Protein AF-A0A969RP16-F1 (afdb_monomer)

Structure (mmCIF, N/CA/C/O backbone):
data_AF-A0A969RP16-F1
#
_entry.id   AF-A0A969RP16-F1
#
loop_
_atom_site.group_PDB
_atom_site.id
_atom_site.type_symbol
_atom_site.label_atom_id
_atom_site.label_alt_id
_atom_site.label_comp_id
_atom_site.label_asym_id
_atom_site.label_entity_id
_atom_site.label_seq_id
_atom_site.pdbx_PDB_ins_code
_atom_site.Cartn_x
_atom_site.Cartn_y
_atom_site.Cartn_z
_atom_site.occupancy
_atom_site.B_iso_or_equiv
_atom_site.auth_seq_id
_atom_site.auth_comp_id
_atom_site.auth_asym_id
_atom_site.auth_atom_id
_atom_site.pdbx_PDB_model_num
ATOM 1 N N . MET A 1 1 ? -14.772 13.085 11.989 1.00 54.47 1 MET A N 1
ATOM 2 C CA . MET A 1 1 ? -13.582 12.386 11.456 1.00 54.47 1 MET A CA 1
ATOM 3 C C . MET A 1 1 ? -13.033 11.476 12.544 1.00 54.47 1 MET A C 1
ATOM 5 O O . MET A 1 1 ? -12.674 11.991 13.594 1.00 54.47 1 MET A O 1
ATOM 9 N N . GLN A 1 2 ? -13.017 10.154 12.342 1.00 57.41 2 GLN A N 1
ATOM 10 C CA . GLN A 1 2 ? -12.248 9.266 13.22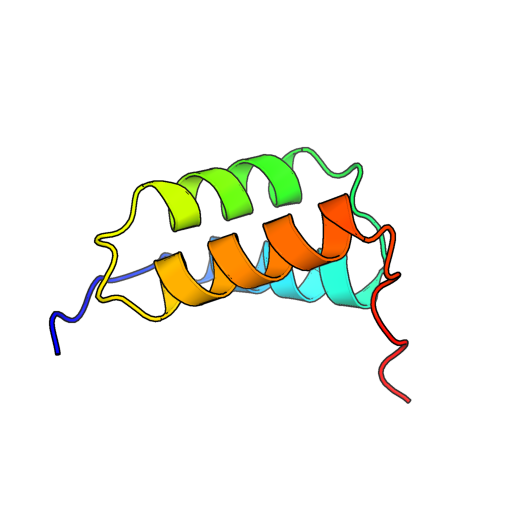2 1.00 57.41 2 GLN A CA 1
ATOM 11 C C . GLN A 1 2 ? -10.771 9.376 12.842 1.00 57.41 2 GLN A C 1
ATOM 13 O O . GLN A 1 2 ? -10.410 9.207 11.679 1.00 57.41 2 GLN A O 1
ATOM 18 N N . MET A 1 3 ? -9.925 9.709 13.813 1.00 62.00 3 MET A N 1
ATOM 19 C CA . MET A 1 3 ? -8.495 9.880 13.594 1.00 62.00 3 MET A CA 1
ATOM 20 C C . MET A 1 3 ? -7.795 8.549 13.866 1.00 62.00 3 MET A C 1
ATOM 22 O O . MET A 1 3 ? -7.464 8.235 15.007 1.00 62.00 3 MET A O 1
ATOM 26 N N . VAL A 1 4 ? -7.595 7.746 12.821 1.00 69.44 4 VAL A N 1
ATOM 27 C CA . VAL A 1 4 ? -6.816 6.508 12.938 1.00 69.44 4 VAL A CA 1
ATOM 28 C C . VAL A 1 4 ? -5.339 6.839 12.759 1.00 69.44 4 VAL A C 1
ATOM 30 O O . VAL A 1 4 ? -4.940 7.427 11.753 1.00 69.44 4 VAL A O 1
ATOM 33 N N . ARG A 1 5 ? -4.516 6.499 13.758 1.00 72.06 5 ARG A N 1
ATOM 34 C CA . ARG A 1 5 ? -3.061 6.654 13.657 1.00 72.06 5 ARG A CA 1
ATOM 35 C C . ARG A 1 5 ? -2.508 5.588 12.724 1.00 72.06 5 ARG A C 1
ATOM 37 O O . ARG A 1 5 ? -2.488 4.412 13.069 1.00 72.06 5 ARG A O 1
ATOM 44 N N . ILE A 1 6 ? -2.012 6.028 11.576 1.00 77.06 6 ILE A N 1
ATOM 45 C CA . ILE A 1 6 ? -1.243 5.193 10.658 1.00 77.06 6 ILE A CA 1
ATOM 46 C C . ILE A 1 6 ? 0.246 5.389 10.989 1.00 77.06 6 ILE A C 1
ATOM 48 O O . ILE A 1 6 ? 0.695 6.539 11.074 1.00 77.06 6 ILE A O 1
ATOM 52 N N . PRO A 1 7 ? 1.020 4.310 11.200 1.00 80.50 7 PRO A N 1
ATOM 53 C CA . PRO A 1 7 ? 2.473 4.381 11.291 1.00 80.50 7 PRO A CA 1
ATOM 54 C C . PRO A 1 7 ? 3.082 5.176 10.129 1.00 80.50 7 PRO A C 1
ATOM 56 O O . PRO A 1 7 ? 2.740 4.967 8.967 1.00 80.50 7 PRO A O 1
ATOM 59 N N . ARG A 1 8 ? 4.017 6.084 10.432 1.00 81.75 8 ARG A N 1
ATOM 60 C CA . ARG A 1 8 ? 4.682 6.915 9.410 1.00 81.75 8 ARG A CA 1
ATOM 61 C C . ARG A 1 8 ? 5.441 6.091 8.368 1.00 81.75 8 ARG A C 1
ATOM 63 O O . ARG A 1 8 ? 5.566 6.544 7.236 1.00 81.75 8 ARG A O 1
ATOM 70 N N . GLU A 1 9 ? 5.930 4.913 8.743 1.00 81.50 9 GLU A N 1
ATOM 71 C CA . GLU A 1 9 ? 6.644 3.999 7.844 1.00 81.50 9 GLU A CA 1
ATOM 72 C C . GLU A 1 9 ? 5.755 3.497 6.706 1.00 81.50 9 GLU A C 1
ATOM 74 O O . GLU A 1 9 ? 6.189 3.522 5.564 1.00 81.50 9 GLU A O 1
ATOM 79 N N . ILE A 1 10 ? 4.479 3.194 6.972 1.00 83.44 10 ILE A N 1
ATOM 80 C CA . ILE A 1 10 ? 3.512 2.790 5.935 1.00 83.44 10 ILE A CA 1
ATOM 81 C C . ILE A 1 10 ? 3.361 3.891 4.883 1.00 83.44 10 ILE A C 1
ATOM 83 O O . ILE A 1 10 ? 3.404 3.634 3.683 1.00 83.44 10 ILE A O 1
ATOM 87 N N . LEU A 1 11 ? 3.216 5.144 5.325 1.00 81.19 11 LEU A N 1
ATOM 88 C CA . LEU A 1 11 ? 3.091 6.279 4.409 1.00 81.19 11 LEU A CA 1
ATOM 89 C C . LEU A 1 11 ? 4.382 6.518 3.617 1.00 81.19 11 LEU A C 1
ATOM 91 O O . LEU A 1 11 ? 4.316 6.879 2.443 1.00 81.19 11 LEU A O 1
ATOM 95 N N . ARG A 1 12 ? 5.546 6.306 4.241 1.00 82.75 12 ARG A N 1
ATOM 96 C CA . ARG A 1 12 ? 6.847 6.426 3.575 1.00 82.75 12 ARG A CA 1
ATOM 97 C C . ARG A 1 12 ? 7.025 5.345 2.511 1.00 82.75 12 ARG A C 1
ATOM 99 O O . ARG A 1 12 ? 7.322 5.698 1.379 1.00 82.75 12 ARG A O 1
ATOM 106 N N . ASN A 1 13 ? 6.765 4.082 2.838 1.00 82.81 13 ASN A N 1
ATOM 107 C CA . ASN A 1 13 ? 6.911 2.954 1.916 1.00 82.81 13 ASN A CA 1
ATOM 108 C C . ASN A 1 13 ? 5.982 3.102 0.704 1.00 82.81 13 ASN A C 1
ATOM 110 O O . ASN A 1 13 ? 6.419 2.943 -0.433 1.00 82.81 13 ASN A O 1
ATOM 114 N N . LEU A 1 14 ? 4.724 3.509 0.924 1.00 80.81 14 LEU A N 1
ATOM 115 C CA . LEU A 1 14 ? 3.798 3.826 -0.169 1.00 80.81 14 LEU A CA 1
ATOM 116 C C . LEU A 1 14 ? 4.317 4.977 -1.035 1.00 80.81 14 LEU A C 1
ATOM 118 O O . LEU A 1 14 ? 4.297 4.883 -2.258 1.00 80.81 14 LEU A O 1
ATOM 122 N N . SER A 1 15 ? 4.797 6.057 -0.415 1.00 83.00 15 SER A N 1
ATOM 123 C CA . SER A 1 15 ? 5.330 7.209 -1.142 1.00 83.00 15 SER A CA 1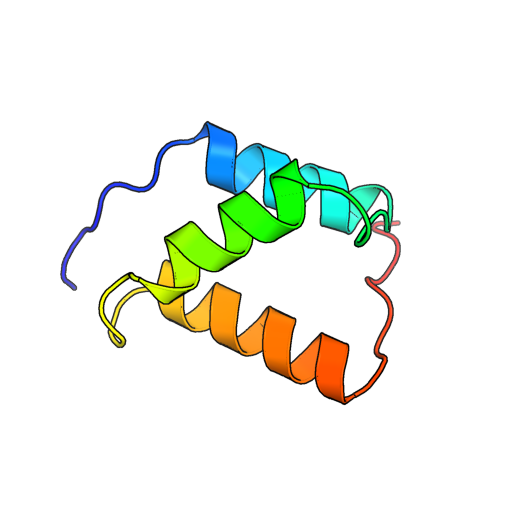
ATOM 124 C C . SER A 1 15 ? 6.576 6.858 -1.957 1.00 83.00 15 SER A C 1
ATOM 126 O O . SER A 1 15 ? 6.707 7.322 -3.090 1.00 83.00 15 SER A O 1
ATOM 128 N N . ASP A 1 16 ? 7.495 6.071 -1.401 1.00 81.62 16 ASP A N 1
ATOM 129 C CA . ASP A 1 16 ? 8.715 5.667 -2.092 1.00 81.62 16 ASP A CA 1
ATOM 130 C C . ASP A 1 16 ? 8.410 4.709 -3.241 1.00 81.62 16 ASP A C 1
ATOM 132 O O . ASP A 1 16 ? 8.891 4.947 -4.344 1.00 81.62 16 ASP A O 1
ATOM 136 N N . ALA A 1 17 ? 7.538 3.719 -3.046 1.00 78.31 17 ALA A N 1
ATOM 137 C CA . ALA A 1 17 ? 7.107 2.812 -4.109 1.00 78.31 17 ALA A CA 1
ATOM 138 C C . ALA A 1 17 ? 6.394 3.541 -5.262 1.00 78.31 17 ALA A C 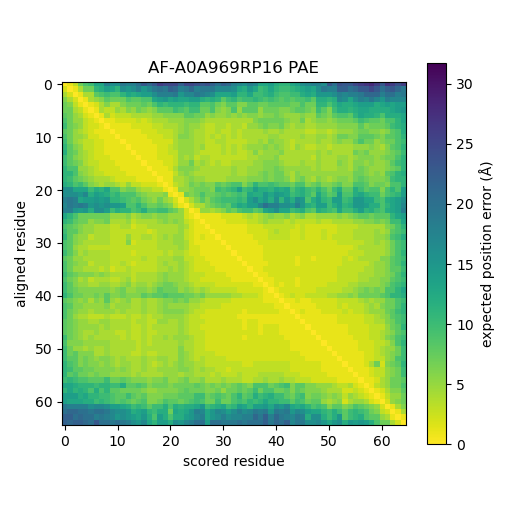1
ATOM 140 O O . ALA A 1 17 ? 6.656 3.267 -6.434 1.00 78.31 17 ALA A O 1
ATOM 141 N N . ILE A 1 18 ? 5.539 4.523 -4.950 1.00 77.81 18 ILE A N 1
ATOM 142 C CA . ILE A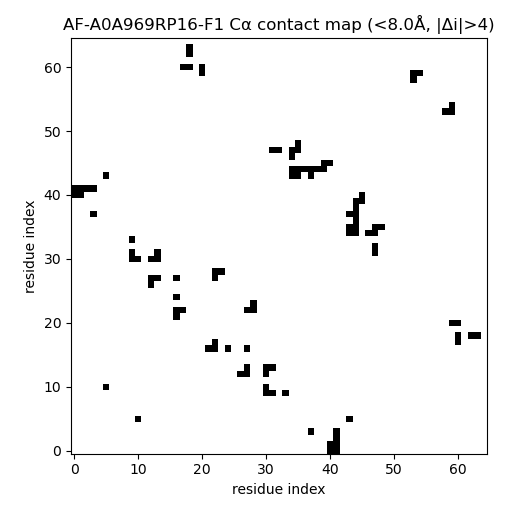 1 18 ? 4.906 5.389 -5.958 1.00 77.81 18 ILE A CA 1
ATOM 143 C C . ILE A 1 18 ? 5.975 6.163 -6.739 1.00 77.81 18 ILE A C 1
ATOM 145 O O . ILE A 1 18 ? 5.908 6.254 -7.966 1.00 77.81 18 ILE A O 1
ATOM 149 N N . ARG A 1 19 ? 6.979 6.709 -6.041 1.00 76.81 19 ARG A N 1
ATOM 150 C CA . ARG A 1 19 ? 8.056 7.505 -6.643 1.00 76.81 19 ARG A CA 1
ATOM 151 C C . ARG A 1 19 ? 8.990 6.668 -7.515 1.00 76.81 19 ARG A C 1
ATOM 153 O O . ARG A 1 19 ? 9.440 7.149 -8.552 1.00 76.81 19 ARG A O 1
ATOM 160 N N . THR A 1 20 ? 9.289 5.441 -7.102 1.00 75.81 20 THR A N 1
ATOM 161 C CA . THR A 1 20 ? 10.172 4.518 -7.827 1.00 75.81 20 THR A CA 1
ATOM 162 C C . THR A 1 20 ? 9.432 3.685 -8.870 1.00 75.81 20 THR A C 1
ATOM 164 O O . THR A 1 20 ? 10.082 2.973 -9.629 1.00 75.81 20 THR A O 1
ATOM 167 N N . GLN A 1 21 ? 8.097 3.788 -8.936 1.00 70.12 21 GLN A N 1
ATOM 168 C CA . GLN A 1 21 ? 7.226 2.925 -9.745 1.00 70.12 21 GLN A CA 1
ATOM 169 C C . GLN A 1 21 ? 7.427 1.431 -9.438 1.00 70.12 21 GLN A C 1
ATOM 171 O O . GLN A 1 21 ? 7.160 0.571 -10.275 1.00 70.12 21 GLN A O 1
ATOM 176 N N . SE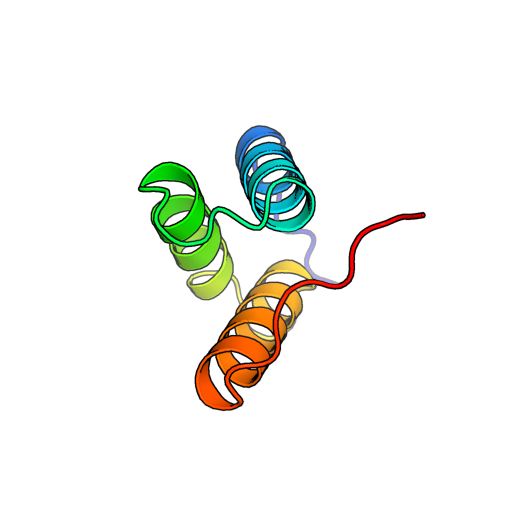R A 1 22 ? 7.907 1.116 -8.233 1.00 69.19 22 SER A N 1
ATOM 177 C CA . SER A 1 22 ? 8.216 -0.246 -7.815 1.00 69.19 22 SER A CA 1
ATOM 178 C C . SER A 1 22 ? 7.035 -0.816 -7.040 1.00 69.19 22 SER A C 1
ATOM 180 O O . SER A 1 22 ? 6.991 -0.817 -5.814 1.00 69.19 22 SER A O 1
ATOM 182 N N . GLU A 1 23 ? 6.029 -1.266 -7.786 1.00 63.53 23 GLU A N 1
ATOM 183 C CA . GLU A 1 23 ? 4.813 -1.878 -7.240 1.00 63.53 23 GLU A CA 1
ATOM 184 C C . GLU A 1 23 ? 4.986 -3.346 -6.821 1.00 63.53 23 GLU A C 1
ATOM 186 O O . GLU A 1 23 ? 4.092 -3.904 -6.178 1.00 63.53 23 GLU A O 1
ATOM 191 N N . SER A 1 24 ? 6.118 -3.952 -7.190 1.00 63.59 24 SER A N 1
ATOM 192 C CA . SER A 1 24 ? 6.502 -5.336 -6.872 1.00 63.59 24 SER A CA 1
ATOM 193 C C . SER A 1 24 ? 7.173 -5.479 -5.504 1.00 63.59 24 SER A C 1
ATOM 195 O O . SER A 1 24 ? 7.702 -6.543 -5.195 1.00 63.59 24 SER A O 1
ATOM 197 N N . ASP A 1 25 ? 7.195 -4.409 -4.713 1.00 72.25 25 ASP A N 1
ATOM 198 C CA . ASP A 1 25 ? 7.819 -4.394 -3.397 1.00 72.25 25 ASP A CA 1
ATOM 199 C C . ASP A 1 25 ? 6.887 -5.034 -2.353 1.00 72.25 25 ASP A C 1
ATOM 201 O O . ASP A 1 25 ? 5.714 -4.654 -2.230 1.00 72.25 25 ASP A O 1
ATOM 205 N N . GLU A 1 26 ? 7.395 -6.013 -1.601 1.00 78.69 26 GLU A N 1
ATOM 206 C CA . GLU A 1 26 ? 6.658 -6.643 -0.499 1.00 78.69 26 GLU A CA 1
ATOM 207 C C . GLU A 1 26 ? 6.235 -5.593 0.540 1.00 78.69 26 GLU A C 1
ATOM 209 O O . GLU A 1 26 ? 5.105 -5.636 1.039 1.00 78.69 26 GLU A O 1
ATOM 214 N N . ASP A 1 27 ? 7.070 -4.572 0.766 1.00 79.31 27 ASP A N 1
ATOM 215 C CA . ASP A 1 27 ? 6.775 -3.471 1.683 1.00 79.31 27 ASP A CA 1
ATOM 216 C C . ASP A 1 27 ? 5.602 -2.611 1.191 1.00 79.31 27 ASP A C 1
ATOM 218 O O . ASP A 1 27 ? 4.802 -2.114 1.996 1.00 79.31 27 ASP A O 1
ATOM 222 N N . PHE A 1 28 ? 5.450 -2.445 -0.128 1.00 84.50 28 PHE A N 1
ATOM 223 C CA . PHE A 1 28 ? 4.314 -1.733 -0.713 1.00 84.50 28 PHE A CA 1
ATOM 224 C C . PHE A 1 28 ? 3.018 -2.519 -0.537 1.00 84.50 28 PHE A C 1
ATOM 226 O O . PHE A 1 28 ? 2.003 -1.958 -0.116 1.00 84.50 28 PHE A O 1
ATOM 233 N N . ALA A 1 29 ? 3.049 -3.820 -0.839 1.00 84.88 29 ALA A N 1
ATOM 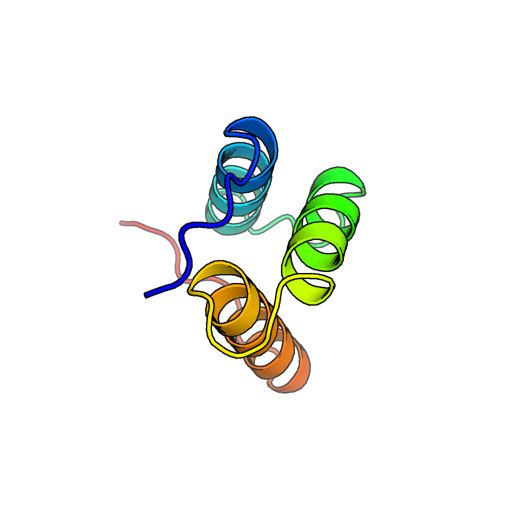234 C CA . ALA A 1 29 ? 1.891 -4.694 -0.698 1.00 84.88 29 ALA A CA 1
ATOM 235 C C . ALA A 1 29 ? 1.409 -4.746 0.759 1.00 84.88 29 ALA A C 1
ATOM 237 O O . ALA A 1 29 ? 0.215 -4.574 1.018 1.00 84.88 29 ALA A O 1
ATOM 238 N N . GLN A 1 30 ? 2.339 -4.885 1.707 1.00 87.25 30 GLN A N 1
ATOM 239 C CA . GLN A 1 30 ? 2.034 -4.898 3.133 1.00 87.25 30 GLN A CA 1
ATOM 240 C C . GLN A 1 30 ? 1.479 -3.548 3.609 1.00 87.25 30 GLN A C 1
ATOM 242 O O . GLN A 1 30 ? 0.477 -3.500 4.325 1.00 87.25 30 GLN A O 1
ATOM 247 N N . SER A 1 31 ? 2.073 -2.439 3.161 1.00 88.69 31 SER A N 1
ATOM 248 C CA . SER A 1 31 ? 1.596 -1.091 3.492 1.00 88.69 31 SER A CA 1
ATOM 249 C C . SER A 1 31 ? 0.183 -0.834 2.961 1.00 88.69 31 SER A C 1
ATOM 251 O O . SER A 1 31 ? -0.660 -0.281 3.672 1.00 88.69 31 SER A O 1
ATOM 253 N N . LEU A 1 32 ? -0.108 -1.274 1.734 1.00 88.88 32 LEU A N 1
ATOM 254 C CA . LEU A 1 32 ? -1.433 -1.169 1.131 1.00 88.88 32 LEU A CA 1
ATOM 255 C C . LEU A 1 32 ? -2.461 -2.030 1.877 1.00 88.88 32 LEU A C 1
ATOM 257 O O . LEU A 1 32 ? -3.578 -1.576 2.127 1.00 88.88 32 LEU A O 1
ATOM 261 N N . GLU A 1 33 ? -2.090 -3.244 2.284 1.00 90.88 33 GLU A N 1
ATOM 262 C CA . GLU A 1 33 ? -2.963 -4.113 3.074 1.00 90.88 33 GLU A CA 1
ATOM 263 C C . GLU A 1 33 ? -3.298 -3.502 4.440 1.00 90.88 33 GLU A C 1
ATOM 265 O O . GLU A 1 33 ? -4.458 -3.532 4.861 1.00 90.88 33 GLU A O 1
ATOM 270 N N . CYS A 1 34 ? -2.327 -2.873 5.107 1.00 90.00 34 CYS A N 1
ATOM 271 C CA . CYS A 1 34 ? -2.590 -2.129 6.335 1.00 90.00 34 CYS A CA 1
ATOM 272 C C . CYS A 1 34 ? -3.625 -1.018 6.123 1.00 90.00 34 CYS A C 1
ATOM 274 O O . CYS A 1 34 ? -4.496 -0.837 6.973 1.00 90.00 34 CYS A O 1
ATOM 276 N N . LEU A 1 35 ? -3.562 -0.302 4.995 1.00 89.69 35 LEU A N 1
ATOM 277 C CA . LEU A 1 35 ? -4.540 0.735 4.672 1.00 89.69 35 LEU A CA 1
ATOM 278 C C . LEU A 1 35 ? -5.938 0.173 4.373 1.00 89.69 35 LEU A C 1
ATOM 280 O O . LEU A 1 35 ? -6.924 0.773 4.795 1.00 89.69 35 LEU A O 1
ATOM 284 N N . ARG A 1 36 ? -6.041 -0.991 3.716 1.00 91.19 36 ARG A N 1
ATOM 285 C CA . ARG A 1 36 ? -7.335 -1.646 3.435 1.00 91.19 36 ARG A CA 1
ATOM 286 C C . ARG A 1 36 ? -8.084 -2.075 4.695 1.00 91.19 36 ARG A C 1
ATOM 288 O O . ARG A 1 36 ? -9.307 -2.150 4.679 1.00 91.19 36 ARG A O 1
ATOM 295 N N . ARG A 1 37 ? -7.364 -2.371 5.781 1.00 91.69 37 ARG A N 1
ATOM 296 C CA . ARG A 1 37 ? -7.959 -2.763 7.073 1.00 91.69 37 ARG A CA 1
ATOM 297 C C . ARG A 1 37 ? -8.493 -1.575 7.877 1.00 91.69 37 ARG A C 1
ATOM 299 O O . ARG A 1 37 ? -9.097 -1.780 8.929 1.00 91.69 37 ARG A O 1
ATOM 306 N N . LEU A 1 38 ? -8.248 -0.344 7.428 1.00 89.56 38 LEU A N 1
ATOM 307 C CA . LEU A 1 38 ? -8.772 0.846 8.088 1.00 89.56 38 LEU A CA 1
ATOM 308 C C . LEU A 1 38 ? -10.280 0.995 7.826 1.00 89.56 38 LEU A C 1
ATOM 310 O O . LEU A 1 38 ? -10.769 0.544 6.793 1.00 89.56 38 LEU A O 1
ATOM 314 N N . PRO A 1 39 ? -11.029 1.656 8.724 1.00 90.88 39 PRO A N 1
ATOM 315 C CA . PRO A 1 39 ? -12.440 1.943 8.492 1.00 90.88 39 PRO A CA 1
ATOM 316 C C . PRO A 1 39 ? -12.670 2.739 7.199 1.00 90.88 39 PRO A C 1
ATOM 318 O O . PRO A 1 39 ? -11.887 3.634 6.867 1.00 90.88 39 PRO A O 1
ATOM 321 N N . GLU A 1 40 ? -13.778 2.464 6.506 1.00 89.69 40 GLU A N 1
ATOM 322 C CA . GLU A 1 40 ? -14.075 3.026 5.175 1.00 89.69 40 GLU A CA 1
ATOM 323 C C . GLU A 1 40 ? -14.175 4.557 5.145 1.00 89.69 40 GLU A C 1
ATOM 325 O O . GLU A 1 40 ? -13.989 5.181 4.106 1.00 89.69 40 GLU A O 1
ATOM 330 N N . ASN A 1 41 ? -14.440 5.170 6.300 1.00 87.62 41 ASN A N 1
ATOM 331 C CA . ASN A 1 41 ? -14.534 6.616 6.485 1.00 87.62 41 ASN A CA 1
ATOM 332 C C . ASN A 1 41 ? -13.180 7.291 6.782 1.00 87.62 41 ASN A C 1
ATOM 334 O O . ASN A 1 41 ? -13.153 8.431 7.256 1.00 87.62 41 ASN A O 1
ATOM 338 N N . THR A 1 42 ? -12.065 6.588 6.571 1.00 87.06 42 THR A N 1
ATOM 339 C CA . THR A 1 42 ? -10.713 7.116 6.774 1.00 87.06 42 THR A CA 1
ATOM 340 C C . THR A 1 42 ? -10.022 7.409 5.450 1.00 87.06 42 THR A C 1
ATOM 342 O O . THR A 1 42 ? -10.149 6.667 4.480 1.00 87.06 42 THR A O 1
ATOM 345 N N . ILE A 1 43 ? -9.188 8.453 5.450 1.00 86.62 43 ILE A N 1
ATOM 346 C CA . ILE A 1 43 ? -8.345 8.810 4.299 1.00 86.62 43 ILE A CA 1
ATOM 347 C C . ILE A 1 43 ? -7.447 7.632 3.896 1.00 86.62 43 ILE A C 1
ATOM 349 O O . ILE A 1 43 ? -7.224 7.399 2.715 1.00 86.62 43 ILE A O 1
ATOM 353 N N . GLY A 1 44 ? -6.945 6.857 4.864 1.00 87.50 44 GLY A N 1
ATOM 354 C CA . GLY A 1 44 ? -6.110 5.693 4.567 1.00 87.50 44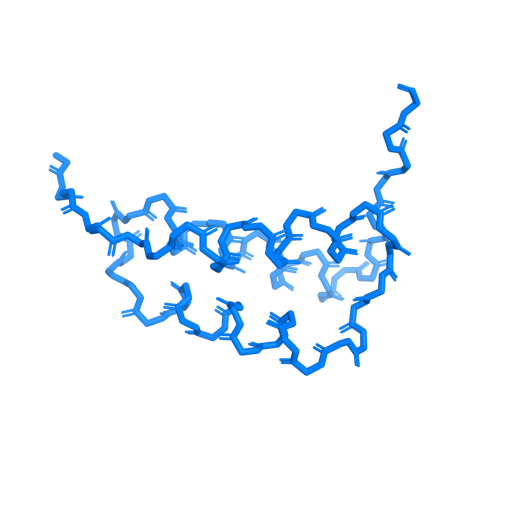 GLY A CA 1
ATOM 355 C C . GLY A 1 44 ? -6.852 4.629 3.754 1.00 87.50 44 GLY A C 1
ATOM 356 O O . GLY A 1 44 ? -6.317 4.149 2.756 1.00 87.50 44 GLY A O 1
ATOM 357 N N . TYR A 1 45 ? -8.103 4.325 4.113 1.00 89.75 45 TYR A N 1
ATOM 358 C CA . TYR A 1 45 ? -8.928 3.416 3.321 1.00 89.75 45 TYR A CA 1
ATOM 359 C C . TYR A 1 45 ? -9.180 3.965 1.909 1.00 89.75 45 TYR A C 1
ATOM 361 O O . TYR A 1 45 ? -9.005 3.240 0.929 1.00 89.75 45 TYR A O 1
ATOM 369 N N . GLU A 1 46 ? -9.511 5.254 1.775 1.00 89.56 46 GLU A N 1
ATOM 370 C CA . GLU A 1 46 ? -9.710 5.896 0.465 1.00 89.56 46 GLU A CA 1
ATOM 371 C C . GLU A 1 46 ? -8.461 5.817 -0.425 1.00 89.56 46 GLU A C 1
ATOM 373 O O . GLU A 1 46 ? -8.566 5.484 -1.607 1.00 89.56 46 GLU A O 1
ATOM 378 N N . VAL A 1 47 ? -7.274 6.043 0.147 1.00 87.88 47 VAL A N 1
ATOM 379 C CA . VAL A 1 47 ? -5.990 5.894 -0.553 1.00 87.88 47 VAL A CA 1
ATOM 380 C C . VAL A 1 47 ? -5.791 4.458 -1.032 1.00 87.88 47 VAL A C 1
ATOM 382 O O . VAL A 1 47 ? -5.404 4.256 -2.184 1.00 87.88 47 VAL A O 1
ATOM 385 N N . SER A 1 48 ? -6.095 3.458 -0.197 1.00 90.75 48 SER A N 1
ATOM 386 C CA . SER A 1 48 ? -5.981 2.054 -0.613 1.00 90.75 48 SER A CA 1
ATOM 387 C C . SER A 1 48 ? -6.884 1.735 -1.803 1.00 90.75 48 SER A C 1
ATOM 389 O O . SER A 1 48 ? -6.438 1.146 -2.788 1.00 90.75 48 SER A O 1
ATOM 391 N N . ARG A 1 49 ? -8.124 2.238 -1.770 1.00 91.88 49 ARG A N 1
ATOM 392 C CA . ARG A 1 49 ? -9.106 2.028 -2.832 1.00 91.88 49 ARG A CA 1
ATOM 393 C C . ARG A 1 49 ? -8.684 2.711 -4.134 1.00 91.88 49 ARG A C 1
ATOM 395 O O . ARG A 1 49 ? -8.861 2.150 -5.211 1.00 91.88 49 ARG A O 1
ATOM 402 N N . PHE A 1 50 ? -8.111 3.910 -4.048 1.00 89.06 50 PHE A N 1
ATOM 403 C CA . PHE A 1 50 ? -7.576 4.628 -5.205 1.00 89.06 50 PHE A CA 1
ATOM 404 C C .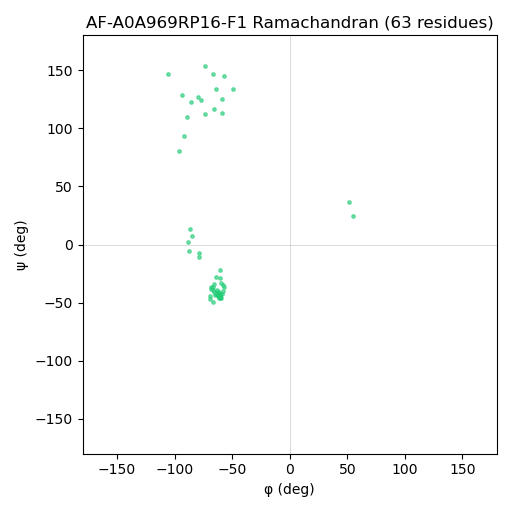 PHE A 1 50 ? -6.435 3.861 -5.884 1.00 89.06 50 PHE A C 1
ATOM 406 O O . PHE A 1 50 ? -6.424 3.734 -7.110 1.00 89.06 50 PHE A O 1
ATOM 413 N N . ILE A 1 51 ? -5.499 3.323 -5.099 1.00 87.25 51 ILE A N 1
ATOM 414 C CA . ILE A 1 51 ? -4.393 2.506 -5.615 1.00 87.25 51 ILE A CA 1
ATOM 415 C C . ILE A 1 51 ? -4.933 1.236 -6.288 1.00 87.25 51 ILE A C 1
ATOM 417 O O . ILE A 1 51 ? -4.510 0.914 -7.398 1.00 87.25 51 ILE A O 1
ATOM 421 N N . ASP A 1 52 ? -5.912 0.562 -5.678 1.00 88.19 52 ASP A N 1
ATOM 422 C CA . ASP A 1 52 ? -6.537 -0.639 -6.248 1.00 88.19 52 ASP A CA 1
ATOM 423 C C . ASP A 1 52 ? -7.217 -0.368 -7.593 1.00 88.19 52 ASP A C 1
ATOM 425 O O . ASP A 1 52 ? -7.002 -1.104 -8.558 1.00 88.19 52 ASP A O 1
ATOM 429 N N . VAL A 1 53 ? -7.981 0.723 -7.695 1.00 88.69 53 VAL A N 1
ATOM 430 C CA . VAL A 1 53 ? -8.613 1.136 -8.957 1.00 88.69 53 VAL A CA 1
ATOM 431 C C . VAL A 1 53 ? -7.559 1.432 -10.023 1.00 88.69 53 VAL A C 1
ATOM 433 O O . VAL A 1 53 ? -7.700 1.001 -11.165 1.00 88.69 53 VAL A O 1
ATOM 436 N N . ARG A 1 54 ? -6.472 2.127 -9.674 1.00 86.56 54 ARG A N 1
ATOM 437 C CA . ARG A 1 54 ? -5.386 2.405 -10.626 1.00 86.56 54 ARG A CA 1
ATOM 438 C C . ARG A 1 54 ? -4.712 1.137 -11.135 1.00 86.56 54 ARG A C 1
ATOM 440 O O . ARG A 1 54 ? -4.473 1.045 -12.337 1.00 86.56 54 ARG A O 1
ATOM 447 N N . ARG A 1 55 ? -4.444 0.172 -10.250 1.00 82.94 55 ARG A N 1
ATOM 448 C CA . ARG A 1 55 ? -3.889 -1.140 -10.615 1.00 82.94 55 ARG A CA 1
ATOM 449 C C . ARG A 1 55 ? -4.825 -1.905 -11.541 1.00 82.94 55 ARG A C 1
ATOM 451 O O . ARG A 1 55 ? -4.384 -2.388 -12.579 1.00 82.94 55 ARG A O 1
ATOM 458 N N . ALA A 1 56 ? -6.119 -1.943 -11.222 1.00 84.75 56 ALA A N 1
ATOM 459 C CA . ALA A 1 56 ? -7.132 -2.573 -12.070 1.00 84.75 56 ALA A CA 1
ATOM 460 C C . ALA A 1 56 ? -7.201 -1.939 -13.471 1.00 84.75 56 ALA A C 1
ATOM 462 O O . ALA A 1 56 ? -7.433 -2.632 -14.457 1.00 84.75 56 ALA A O 1
ATOM 463 N N . LEU A 1 57 ? -6.949 -0.632 -13.563 1.00 86.19 57 LEU A N 1
ATOM 464 C CA . LEU A 1 57 ? -6.893 0.111 -14.821 1.00 86.19 57 LEU A CA 1
ATOM 465 C C . LEU A 1 57 ? -5.497 0.121 -15.473 1.00 86.19 57 LEU A C 1
ATOM 467 O O . LEU A 1 57 ? -5.325 0.761 -16.508 1.00 86.19 57 LEU A O 1
ATOM 471 N N . SER A 1 58 ? -4.501 -0.558 -14.889 1.00 82.62 58 SER A N 1
ATOM 472 C CA . SER A 1 58 ? -3.103 -0.569 -15.355 1.00 82.62 58 SER A CA 1
ATOM 473 C C . SER A 1 58 ? -2.517 0.837 -15.576 1.00 82.62 58 SER A C 1
ATOM 475 O O . SER A 1 58 ? -1.753 1.064 -16.513 1.00 82.62 58 SER A O 1
ATOM 477 N N . ILE A 1 59 ? -2.885 1.803 -14.723 1.00 79.69 59 ILE A N 1
ATOM 478 C CA . ILE A 1 59 ? -2.424 3.195 -14.828 1.00 79.69 59 ILE A CA 1
ATOM 479 C C . ILE A 1 59 ? -1.111 3.362 -14.042 1.00 79.69 59 ILE A C 1
ATOM 481 O O . ILE A 1 59 ? -1.150 3.413 -12.805 1.00 79.69 59 ILE A O 1
ATOM 485 N N . PRO A 1 60 ? 0.042 3.554 -14.712 1.00 72.81 60 PRO A N 1
ATOM 486 C CA . PRO A 1 60 ? 1.333 3.686 -14.040 1.00 72.81 60 PRO A CA 1
ATOM 487 C C . PRO A 1 60 ? 1.396 4.967 -13.206 1.00 72.81 60 PRO A C 1
ATOM 489 O O . PRO A 1 60 ? 0.803 5.990 -13.571 1.00 72.81 60 PRO A O 1
ATOM 492 N N . PHE A 1 61 ? 2.108 4.932 -12.077 1.00 72.06 61 PHE A N 1
ATOM 493 C CA . PHE A 1 61 ? 2.339 6.131 -11.271 1.00 72.06 61 PHE A CA 1
ATOM 494 C C . PHE A 1 61 ? 3.051 7.203 -12.106 1.00 72.06 61 PHE A C 1
ATOM 496 O O . PHE A 1 61 ? 4.096 6.958 -12.710 1.00 72.06 61 PHE A O 1
ATOM 503 N N . ALA A 1 62 ? 2.455 8.397 -12.171 1.00 66.69 62 ALA A N 1
ATOM 504 C CA . ALA A 1 62 ? 3.041 9.512 -12.899 1.00 66.69 62 ALA A CA 1
ATOM 505 C C . ALA A 1 62 ? 4.367 9.904 -12.236 1.00 66.69 62 ALA A C 1
ATOM 507 O O . ALA A 1 62 ? 4.446 10.026 -11.013 1.00 66.69 62 ALA A O 1
ATOM 508 N N . LYS A 1 63 ? 5.412 10.099 -13.044 1.00 56.78 63 LYS A N 1
ATOM 509 C CA . LYS A 1 63 ? 6.710 10.556 -12.550 1.00 56.78 63 LYS A CA 1
ATOM 510 C C . LYS A 1 63 ? 6.534 11.976 -12.007 1.00 56.78 63 LYS A C 1
ATOM 512 O O . LYS A 1 63 ? 6.172 12.873 -12.767 1.00 56.78 63 LYS A O 1
ATOM 517 N N . ALA A 1 64 ? 6.755 12.169 -10.708 1.00 57.16 64 ALA A N 1
ATOM 518 C CA . ALA A 1 64 ? 6.856 13.510 -10.145 1.00 57.16 64 ALA A CA 1
ATOM 519 C C . ALA A 1 64 ? 8.018 14.214 -10.867 1.00 57.16 64 ALA A C 1
ATOM 521 O O . ALA A 1 64 ? 9.151 13.729 -10.818 1.00 57.16 64 ALA A O 1
ATOM 522 N N . SER A 1 65 ? 7.688 15.248 -11.643 1.00 53.50 65 SER A N 1
ATOM 523 C CA . SER A 1 65 ? 8.652 16.088 -12.365 1.00 53.50 65 SER A CA 1
ATOM 524 C C . SER A 1 65 ? 9.192 17.170 -11.446 1.00 53.50 65 SER A C 1
ATOM 526 O O . SER A 1 65 ? 8.397 17.648 -10.605 1.00 53.50 65 SER A O 1
#

Solvent-accessible surface area (backbone atoms only — not comparable to full-atom values): 3871 Å² total; per-residue (Å²): 131,74,86,76,88,72,62,68,63,43,58,47,41,45,51,49,27,47,71,68,62,42,79,86,37,69,63,33,53,52,33,41,51,58,22,58,73,40,60,83,85,28,70,54,17,50,52,31,52,52,52,50,53,32,59,77,66,69,55,75,64,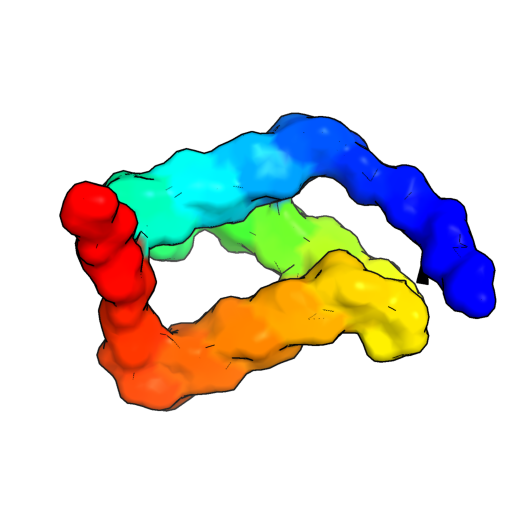73,76,88,126

pLDDT: mean 80.13, std 10.27, range [53.5, 91.88]

Sequence (65 aa):
MQMVRIPREILRNLSDAIRTQSESDEDFAQSLECLRRLPENTIGYEVSRFIDVRRALSIPFAKAS

Radius of gyration: 11.75 Å; Cα contacts (8 Å, |Δi|>4): 53; chains: 1; bounding box: 25×23×29 Å

Nearest PDB structures (foldseek):
  5xgc-assembly1_A  TM=3.278E-01  e=3.315E+00  Homo sapiens

Foldseek 3Di:
DDDDDDPPQLVVLCVVCLQVLPCVDPSPVVSLVVLCPDDCPDPSNVVSVVVVVCVVVVPGRDHPD

Secondary structure (DSSP, 8-state):
-------HHHHHHHHHHHHHT-TT-HHHHHHHHHHHTS-TTSHHHHHHHHHHHHHHTT-PPPP--

Mean predicted aligned error: 6.12 Å